Protein AF-A0A842KRQ5-F1 (afdb_monomer_lite)

Sequence (63 aa):
MSVESDVGLLIIIDNAINPLWRGRLLASIAKEIGLVTPFEIHIITVEEYENWYRKFIDVSIEV

Radius of gyration: 12.46 Å; chains: 1; bounding box: 27×24×27 Å

Foldseek 3Di:
DPPQLPEEAEAEDAPPPDPVVVVVVVVVVCVVPPPDHSYDYDYYYPCCVVVPVVVVDPDDDDD

Secondary structure (DSSP, 8-state):
-----SEEEEEE-TTTT-HHHHHHHHHHHHHHH-S--SEEEEEE-HHHHHHTGGGG-SS----

Structure (mmCIF, N/CA/C/O backbone):
data_AF-A0A842KRQ5-F1
#
_entry.id   AF-A0A842KRQ5-F1
#
loop_
_atom_site.group_PDB
_atom_site.id
_atom_site.type_symbol
_atom_site.label_atom_id
_atom_site.label_alt_id
_atom_site.label_comp_id
_atom_site.label_asym_id
_atom_site.label_entity_id
_atom_site.label_seq_id
_atom_site.pdbx_PDB_ins_code
_atom_site.Cartn_x
_atom_site.Cartn_y
_atom_site.Cartn_z
_atom_site.occupancy
_atom_site.B_iso_or_equiv
_atom_site.auth_seq_id
_atom_site.auth_comp_id
_atom_site.auth_asym_id
_atom_site.auth_atom_id
_atom_site.pdbx_PDB_model_num
ATOM 1 N N . MET A 1 1 ? 7.569 14.852 -13.865 1.00 38.16 1 MET A N 1
ATOM 2 C CA . MET A 1 1 ? 6.224 14.371 -14.230 1.00 38.16 1 MET A CA 1
ATOM 3 C C . MET A 1 1 ? 5.882 13.275 -13.247 1.00 38.16 1 MET A C 1
ATOM 5 O O . MET A 1 1 ? 6.517 12.231 -13.317 1.00 38.16 1 MET A O 1
ATOM 9 N N . SER A 1 2 ? 4.992 13.519 -12.282 1.00 44.72 2 SER A N 1
ATOM 10 C CA . SER A 1 2 ? 4.310 12.385 -11.659 1.00 44.72 2 SER A CA 1
ATOM 11 C C . SER A 1 2 ? 3.444 11.780 -12.754 1.00 44.72 2 SER A C 1
ATOM 13 O O . SER A 1 2 ? 2.685 12.498 -13.402 1.00 44.72 2 SER A O 1
ATOM 15 N N . VAL A 1 3 ? 3.634 10.495 -13.031 1.00 53.34 3 VAL A N 1
ATOM 16 C CA . VAL A 1 3 ? 2.576 9.711 -13.661 1.00 53.34 3 VAL A CA 1
ATOM 17 C C . VAL A 1 3 ? 1.450 9.781 -12.638 1.00 53.34 3 VAL A C 1
ATOM 19 O O . VAL A 1 3 ? 1.638 9.308 -11.519 1.00 53.34 3 VAL A O 1
ATOM 22 N N . GLU A 1 4 ? 0.382 10.524 -12.926 1.00 55.62 4 GLU A N 1
ATOM 23 C CA . GLU A 1 4 ? -0.814 10.441 -12.091 1.00 55.62 4 GLU A CA 1
ATOM 24 C C . GLU A 1 4 ? -1.218 8.968 -12.130 1.00 55.62 4 GLU A C 1
ATOM 26 O O . GLU A 1 4 ? -1.430 8.411 -13.204 1.00 55.62 4 GLU A O 1
ATOM 31 N N . SER A 1 5 ? -1.138 8.285 -10.988 1.00 59.53 5 SER A N 1
ATOM 32 C CA . SER A 1 5 ? -1.628 6.919 -10.921 1.00 59.53 5 SER A CA 1
ATOM 33 C C . SER A 1 5 ? -3.132 6.986 -11.112 1.00 59.53 5 SER A C 1
ATOM 35 O O . SER A 1 5 ? -3.838 7.615 -10.326 1.00 59.53 5 SER A O 1
ATOM 37 N N . ASP A 1 6 ? -3.602 6.352 -12.178 1.00 76.25 6 ASP A N 1
ATOM 38 C CA . ASP A 1 6 ? -5.016 6.345 -12.526 1.00 76.25 6 ASP A CA 1
ATOM 39 C C . ASP A 1 6 ? -5.831 5.448 -11.571 1.00 76.25 6 ASP A C 1
ATOM 41 O O . ASP A 1 6 ? -7.044 5.618 -11.447 1.00 76.25 6 ASP A O 1
ATOM 45 N N . VAL A 1 7 ? -5.191 4.471 -10.904 1.00 90.19 7 VAL A N 1
ATOM 46 C CA . VAL A 1 7 ? -5.869 3.438 -10.101 1.00 90.19 7 VAL A CA 1
ATOM 47 C C . VAL A 1 7 ? -5.103 3.111 -8.811 1.00 90.19 7 VAL A C 1
ATOM 49 O O . VAL A 1 7 ? -4.009 2.553 -8.850 1.00 90.19 7 VAL A O 1
ATOM 52 N N . GLY A 1 8 ? -5.710 3.352 -7.647 1.00 92.19 8 GLY A N 1
ATOM 53 C CA . GLY A 1 8 ? -5.190 2.863 -6.364 1.00 92.19 8 GLY A CA 1
ATOM 54 C C . GLY A 1 8 ? -5.440 1.360 -6.176 1.00 92.19 8 GLY A C 1
ATOM 55 O O . GLY A 1 8 ? -6.568 0.898 -6.340 1.00 92.19 8 GLY A O 1
ATOM 56 N N . LEU A 1 9 ? -4.409 0.593 -5.806 1.00 94.50 9 LEU A N 1
ATOM 57 C CA . LEU A 1 9 ? -4.496 -0.842 -5.512 1.00 94.50 9 LEU A CA 1
ATOM 58 C C . LEU A 1 9 ? -4.114 -1.112 -4.053 1.00 94.50 9 LEU A C 1
ATOM 60 O O . LEU A 1 9 ? -2.955 -0.975 -3.665 1.00 94.50 9 LEU A O 1
ATOM 64 N N . LEU A 1 10 ? -5.083 -1.552 -3.255 1.00 96.31 10 LEU A N 1
ATOM 65 C CA . LEU A 1 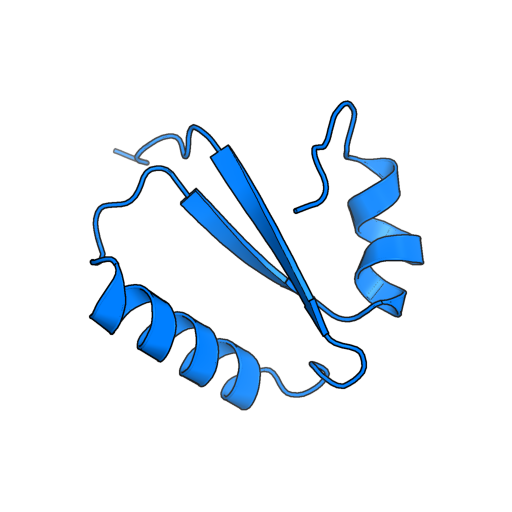10 ? -4.880 -1.929 -1.856 1.00 96.31 10 LEU A CA 1
ATOM 66 C C . LEU A 1 10 ? -4.734 -3.447 -1.737 1.00 96.31 10 LEU A C 1
ATOM 68 O O . LEU A 1 10 ? -5.638 -4.193 -2.097 1.00 96.31 10 LEU A O 1
ATOM 72 N N . ILE A 1 11 ? -3.601 -3.899 -1.206 1.00 96.62 11 ILE A N 1
ATOM 73 C CA . ILE A 1 11 ? -3.323 -5.305 -0.901 1.00 96.62 11 ILE A CA 1
ATOM 74 C C . ILE A 1 11 ? -3.352 -5.461 0.621 1.00 96.62 11 ILE A C 1
ATOM 76 O O . ILE A 1 11 ? -2.426 -5.030 1.313 1.00 96.62 11 ILE A O 1
ATOM 80 N N . ILE A 1 12 ? -4.424 -6.063 1.139 1.00 96.75 12 ILE A N 1
ATOM 81 C CA . ILE A 1 12 ? -4.672 -6.202 2.579 1.00 96.75 12 ILE A CA 1
ATOM 82 C C . ILE A 1 12 ? -4.196 -7.579 3.049 1.00 96.75 12 ILE A C 1
ATOM 84 O O . ILE A 1 12 ? -4.647 -8.606 2.548 1.00 96.75 12 ILE A O 1
ATOM 88 N N . ILE A 1 13 ? -3.264 -7.609 4.002 1.00 95.69 13 ILE A N 1
ATOM 89 C CA . ILE A 1 13 ? -2.679 -8.841 4.545 1.00 95.69 13 ILE A CA 1
ATOM 90 C C . ILE A 1 13 ? -2.533 -8.695 6.063 1.00 95.69 13 ILE A C 1
ATOM 92 O O . ILE A 1 13 ? -1.787 -7.830 6.522 1.00 95.69 13 ILE A O 1
ATOM 96 N N . ASP A 1 14 ? -3.176 -9.574 6.840 1.00 90.38 14 ASP A N 1
ATOM 97 C CA . ASP A 1 14 ? -3.240 -9.529 8.316 1.00 90.38 14 ASP A CA 1
ATOM 98 C C . ASP A 1 14 ? -1.912 -9.161 8.992 1.00 90.38 14 ASP A C 1
ATOM 100 O O . ASP A 1 14 ? -1.850 -8.260 9.825 1.00 90.38 14 ASP A O 1
ATOM 104 N N . ASN A 1 15 ? -0.825 -9.826 8.594 1.00 87.88 15 ASN A N 1
ATOM 105 C CA . ASN A 1 15 ? 0.484 -9.718 9.240 1.00 87.88 15 ASN A CA 1
ATOM 106 C C . ASN A 1 15 ? 1.507 -8.904 8.440 1.00 87.88 15 ASN A C 1
ATOM 108 O O . ASN A 1 15 ? 2.715 -9.075 8.618 1.00 87.88 15 ASN A O 1
ATOM 112 N N . ALA A 1 16 ? 1.065 -7.985 7.582 1.00 92.00 16 ALA A N 1
ATOM 113 C CA . ALA A 1 16 ? 1.961 -7.084 6.864 1.00 92.00 16 ALA A CA 1
ATOM 114 C C . ALA A 1 16 ? 2.658 -6.052 7.776 1.00 92.00 16 ALA A C 1
ATOM 116 O O . ALA A 1 16 ? 2.970 -4.973 7.322 1.00 92.00 16 ALA A O 1
ATOM 117 N N . ILE A 1 17 ? 2.942 -6.298 9.052 1.00 92.06 17 ILE A N 1
ATOM 118 C CA . ILE A 1 17 ? 3.488 -5.279 9.973 1.00 92.06 17 ILE A CA 1
ATOM 119 C C . ILE A 1 17 ? 4.944 -4.869 9.684 1.00 92.06 17 ILE A C 1
ATOM 121 O O . ILE A 1 17 ? 5.399 -3.832 10.155 1.00 92.06 17 ILE A O 1
ATOM 125 N N . ASN A 1 18 ? 5.704 -5.678 8.938 1.00 95.69 18 ASN A N 1
ATOM 126 C CA . ASN A 1 18 ? 7.132 -5.449 8.711 1.00 95.69 18 ASN A CA 1
ATOM 127 C C . ASN A 1 18 ? 7.383 -4.624 7.425 1.00 95.69 18 ASN A C 1
ATOM 129 O O . ASN A 1 18 ? 7.135 -5.132 6.326 1.00 95.69 18 ASN A O 1
ATOM 133 N N . PRO A 1 19 ? 7.961 -3.407 7.512 1.00 93.94 19 PRO A N 1
ATOM 134 C CA . PRO A 1 19 ? 8.185 -2.555 6.340 1.00 93.94 19 PRO A CA 1
ATOM 135 C C . PRO A 1 19 ? 9.161 -3.139 5.308 1.00 93.94 19 PRO A C 1
ATOM 137 O O . PRO A 1 19 ? 8.956 -2.982 4.106 1.00 93.94 19 PRO A O 1
ATOM 140 N N . LEU A 1 20 ? 10.208 -3.850 5.747 1.00 96.69 20 LEU A N 1
ATOM 141 C CA . LEU A 1 20 ? 11.156 -4.500 4.833 1.00 96.69 20 LEU A CA 1
ATOM 142 C C . LEU A 1 20 ? 10.483 -5.627 4.053 1.00 96.69 20 LEU A C 1
ATOM 144 O O . LEU A 1 20 ? 10.763 -5.819 2.871 1.00 96.69 20 LEU A O 1
ATOM 148 N N . TRP A 1 21 ? 9.592 -6.370 4.707 1.00 95.75 21 TRP A N 1
ATOM 149 C CA . TRP A 1 21 ? 8.806 -7.400 4.045 1.00 95.75 21 TRP A CA 1
ATOM 150 C C . TRP A 1 21 ? 7.849 -6.792 3.009 1.00 95.75 21 TRP A C 1
ATOM 152 O O . TRP A 1 21 ? 7.848 -7.254 1.868 1.00 95.75 21 TRP A O 1
ATOM 162 N N . ARG A 1 22 ? 7.139 -5.699 3.345 1.00 97.06 22 ARG A N 1
ATOM 163 C CA . ARG A 1 22 ? 6.299 -4.953 2.383 1.00 97.06 22 ARG A CA 1
ATOM 164 C C . ARG A 1 22 ? 7.105 -4.495 1.170 1.00 97.06 22 ARG A C 1
ATOM 166 O O . ARG A 1 22 ? 6.693 -4.725 0.040 1.00 97.06 22 ARG A O 1
ATOM 173 N N . GLY A 1 23 ? 8.281 -3.907 1.398 1.00 96.38 23 GLY A N 1
ATOM 174 C CA . GLY A 1 23 ? 9.162 -3.447 0.323 1.00 96.38 23 GLY A CA 1
ATOM 175 C C . GLY A 1 23 ? 9.629 -4.579 -0.596 1.00 96.38 23 GLY A C 1
ATOM 176 O O . GLY A 1 23 ? 9.656 -4.412 -1.813 1.00 96.38 23 GLY A O 1
ATOM 177 N N . ARG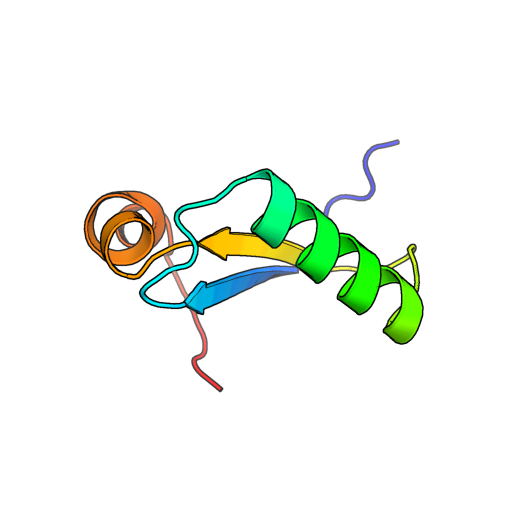 A 1 24 ? 9.944 -5.759 -0.044 1.00 97.19 24 ARG A N 1
ATOM 178 C CA . ARG A 1 24 ? 10.296 -6.945 -0.847 1.00 97.19 24 ARG A CA 1
ATOM 179 C C . ARG A 1 24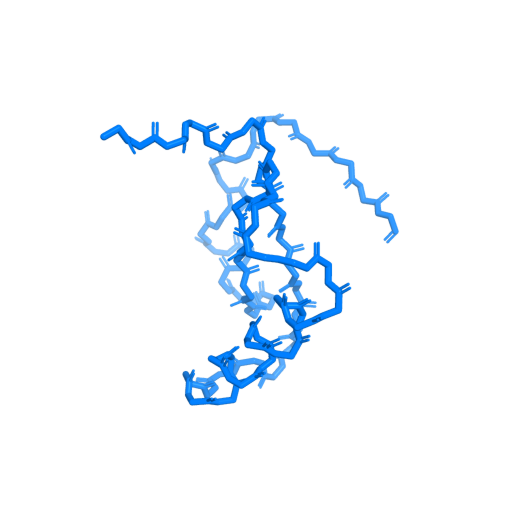 ? 9.119 -7.462 -1.667 1.00 97.19 24 ARG A C 1
ATOM 181 O O . ARG A 1 24 ? 9.322 -7.843 -2.820 1.00 97.19 24 ARG A O 1
ATOM 188 N N . LEU A 1 25 ? 7.916 -7.477 -1.096 1.00 96.62 25 LEU A N 1
ATOM 189 C CA . LEU A 1 25 ? 6.711 -7.867 -1.822 1.00 96.62 25 LEU A CA 1
ATOM 190 C C . LEU A 1 25 ? 6.426 -6.881 -2.961 1.00 96.62 25 LEU A C 1
ATOM 192 O O . LEU A 1 25 ? 6.263 -7.312 -4.097 1.00 96.62 25 LEU A O 1
ATOM 196 N N . LEU A 1 26 ? 6.490 -5.573 -2.696 1.00 95.69 26 LEU A N 1
ATOM 197 C CA . LEU A 1 26 ? 6.317 -4.538 -3.716 1.00 95.69 26 LEU A CA 1
ATOM 198 C C . LEU A 1 26 ? 7.346 -4.668 -4.850 1.00 95.69 26 LEU A C 1
ATOM 200 O O . LEU A 1 26 ? 6.980 -4.626 -6.020 1.00 95.69 26 LEU A O 1
ATOM 204 N N . ALA A 1 27 ? 8.621 -4.896 -4.519 1.00 96.19 27 ALA A N 1
ATOM 205 C CA . ALA A 1 27 ? 9.667 -5.126 -5.515 1.00 96.19 27 ALA A CA 1
ATOM 206 C C . ALA A 1 27 ? 9.424 -6.398 -6.344 1.00 96.19 27 ALA A C 1
ATOM 208 O O . ALA A 1 27 ? 9.716 -6.423 -7.538 1.00 96.19 27 ALA A O 1
ATOM 209 N N . SER A 1 28 ? 8.880 -7.448 -5.722 1.00 97.44 28 SER A N 1
ATOM 210 C CA . SER A 1 28 ? 8.534 -8.692 -6.416 1.00 97.44 28 SER A CA 1
ATOM 211 C C . SER A 1 28 ? 7.365 -8.477 -7.375 1.00 97.44 28 SER A C 1
ATOM 213 O O . SER A 1 28 ? 7.451 -8.891 -8.523 1.00 97.44 28 SER A O 1
ATOM 215 N N . ILE A 1 29 ? 6.322 -7.757 -6.950 1.00 96.00 29 ILE A N 1
ATOM 216 C CA . ILE A 1 29 ? 5.197 -7.379 -7.814 1.00 96.00 29 ILE A CA 1
ATOM 217 C C . ILE A 1 29 ? 5.702 -6.560 -9.004 1.00 96.00 29 ILE A C 1
ATOM 219 O O . ILE A 1 29 ? 5.449 -6.923 -10.147 1.00 96.00 29 ILE A O 1
ATOM 223 N N . ALA A 1 30 ? 6.488 -5.511 -8.750 1.00 94.00 30 ALA A N 1
ATOM 224 C CA . ALA A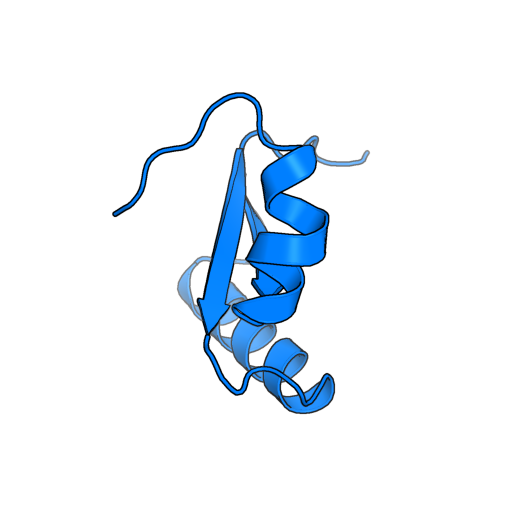 1 30 ? 7.041 -4.647 -9.790 1.00 94.00 30 ALA A CA 1
ATOM 225 C C . ALA A 1 30 ? 7.935 -5.396 -10.797 1.00 94.00 30 ALA A C 1
ATOM 227 O O . ALA A 1 30 ? 8.018 -5.012 -11.962 1.00 94.00 30 ALA A O 1
ATOM 228 N N . LYS A 1 31 ? 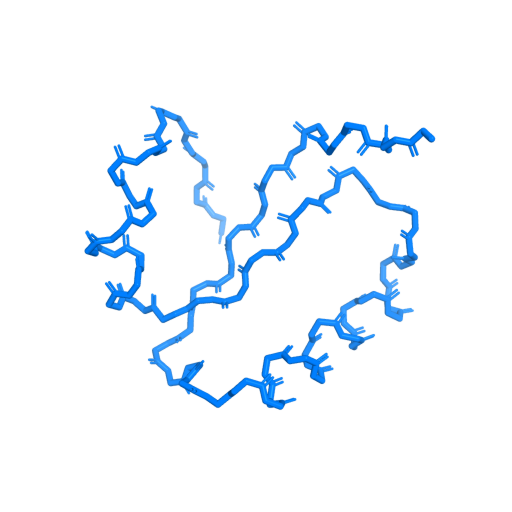8.596 -6.479 -10.370 1.00 97.06 31 LYS A N 1
ATOM 229 C CA . LYS A 1 31 ? 9.362 -7.352 -11.266 1.00 97.06 31 LYS A CA 1
ATOM 230 C C . LYS A 1 31 ? 8.459 -8.126 -12.235 1.00 97.06 31 LYS A C 1
ATOM 232 O O . LYS A 1 31 ? 8.870 -8.341 -13.370 1.00 97.06 31 LYS A O 1
ATOM 237 N N . GLU A 1 32 ? 7.266 -8.522 -11.799 1.00 96.94 32 GLU A N 1
ATOM 238 C CA . GLU A 1 32 ? 6.314 -9.294 -12.608 1.00 96.94 32 GLU A CA 1
ATOM 239 C C . GLU A 1 32 ? 5.468 -8.406 -13.530 1.00 96.94 32 GLU A C 1
ATOM 241 O O . GLU A 1 32 ? 5.290 -8.729 -14.702 1.00 96.94 32 GLU A O 1
ATOM 246 N N . ILE A 1 33 ? 4.965 -7.272 -13.031 1.00 93.50 33 ILE A N 1
ATOM 247 C CA . ILE A 1 33 ? 4.051 -6.397 -13.792 1.00 93.50 33 ILE A CA 1
ATOM 248 C C . ILE A 1 33 ? 4.751 -5.207 -14.467 1.00 93.50 33 ILE A C 1
ATOM 250 O O . ILE A 1 33 ? 4.130 -4.473 -15.233 1.00 93.50 33 ILE A O 1
ATOM 254 N N . GLY A 1 34 ? 6.045 -5.020 -14.200 1.00 91.38 34 GLY A N 1
ATOM 255 C CA . GLY A 1 34 ? 6.834 -3.887 -14.672 1.00 91.38 34 GLY A CA 1
ATOM 256 C C . GLY A 1 34 ? 6.767 -2.665 -13.749 1.00 91.38 34 GLY A C 1
ATOM 257 O O . GLY A 1 34 ? 5.951 -2.572 -12.838 1.00 91.38 34 GLY A O 1
ATOM 258 N N . LEU A 1 35 ? 7.669 -1.706 -13.990 1.00 86.69 35 LEU A N 1
ATOM 259 C CA . LEU A 1 35 ? 7.751 -0.448 -13.229 1.00 86.69 35 LEU A CA 1
ATOM 260 C C . LEU A 1 35 ? 6.799 0.635 -13.750 1.00 86.69 35 LEU A C 1
ATOM 262 O O . LEU A 1 35 ? 6.512 1.596 -13.043 1.00 86.69 35 LEU A O 1
ATOM 266 N N . VAL A 1 36 ? 6.349 0.504 -14.999 1.00 88.69 36 VAL A N 1
ATOM 267 C CA . VAL A 1 36 ? 5.426 1.447 -15.634 1.00 88.69 36 VAL A CA 1
ATOM 268 C C . VAL A 1 36 ? 4.041 0.828 -15.575 1.00 88.69 36 VAL A C 1
ATOM 270 O O . VAL A 1 36 ? 3.669 0.034 -16.434 1.00 88.69 36 VAL A O 1
ATOM 273 N N . THR A 1 37 ? 3.306 1.163 -14.522 1.00 89.00 37 THR A N 1
ATOM 274 C CA . THR A 1 37 ? 1.946 0.672 -14.289 1.00 89.00 37 THR A CA 1
ATOM 275 C C . THR A 1 37 ? 1.038 1.854 -13.956 1.00 89.00 37 THR A C 1
ATOM 277 O O . THR A 1 37 ? 1.535 2.845 -13.416 1.00 89.00 37 THR A O 1
ATOM 280 N N . PRO A 1 38 ? -0.275 1.766 -14.231 1.00 90.25 38 PRO A N 1
ATOM 281 C CA . PRO A 1 38 ? -1.229 2.771 -13.767 1.00 90.25 38 PRO A CA 1
ATOM 282 C C . PRO A 1 38 ? -1.511 2.658 -12.258 1.00 90.25 38 PRO A C 1
ATOM 284 O O . PRO A 1 38 ? -2.209 3.509 -11.708 1.00 90.25 38 PRO A O 1
ATOM 287 N N . PHE A 1 39 ? -1.001 1.612 -11.592 1.00 91.88 39 PHE A N 1
ATOM 288 C CA . PHE A 1 39 ? -1.348 1.274 -10.218 1.00 91.88 39 PHE A CA 1
ATOM 289 C C . PHE A 1 39 ? -0.470 1.976 -9.183 1.00 91.88 39 PHE A C 1
ATOM 291 O O . PHE A 1 39 ? 0.758 1.873 -9.214 1.00 91.88 39 PHE A O 1
ATOM 298 N N . GLU A 1 40 ? -1.114 2.581 -8.190 1.00 92.50 40 GLU A N 1
ATOM 299 C CA . GLU A 1 40 ? -0.488 2.988 -6.936 1.00 92.50 40 GLU A CA 1
ATOM 300 C C . GLU A 1 40 ? -0.748 1.905 -5.891 1.00 92.50 40 GLU A C 1
ATOM 302 O O . GLU A 1 40 ? -1.852 1.770 -5.361 1.00 92.50 40 GLU A O 1
ATOM 307 N N . ILE A 1 41 ? 0.271 1.085 -5.636 1.00 93.56 41 ILE A N 1
ATOM 308 C CA . ILE A 1 41 ? 0.137 -0.111 -4.805 1.00 93.56 41 ILE A CA 1
ATOM 309 C C . ILE A 1 41 ? 0.439 0.215 -3.344 1.00 93.56 41 ILE A C 1
ATOM 311 O O . ILE A 1 41 ? 1.557 0.601 -2.998 1.00 93.56 41 ILE A O 1
ATOM 315 N N . HIS A 1 42 ? -0.529 -0.067 -2.477 1.00 94.75 42 HIS A N 1
ATOM 316 C CA . HIS A 1 42 ? -0.413 0.020 -1.026 1.00 94.75 42 HIS A CA 1
ATOM 317 C C . HIS A 1 42 ? -0.574 -1.369 -0.409 1.00 94.75 42 HIS A C 1
ATOM 319 O O . HIS A 1 42 ? -1.615 -2.003 -0.556 1.00 94.75 42 HIS A O 1
ATOM 325 N N . ILE A 1 43 ? 0.452 -1.852 0.297 1.00 97.12 43 ILE A N 1
ATOM 326 C CA . ILE A 1 43 ? 0.396 -3.114 1.055 1.00 97.12 43 ILE A CA 1
ATOM 327 C C . ILE A 1 43 ? 0.171 -2.768 2.525 1.00 97.12 43 ILE A C 1
ATOM 329 O O . ILE A 1 43 ? 1.031 -2.130 3.142 1.00 97.12 43 ILE A O 1
ATOM 333 N N . ILE A 1 44 ? -0.965 -3.186 3.078 1.00 96.81 44 ILE A N 1
ATOM 334 C CA . ILE A 1 44 ? -1.438 -2.753 4.398 1.00 96.81 44 ILE A CA 1
ATOM 335 C C . ILE A 1 44 ? -1.996 -3.916 5.221 1.00 96.81 44 ILE A C 1
ATOM 337 O O . ILE A 1 44 ? -2.313 -4.978 4.687 1.00 96.81 44 ILE A O 1
ATOM 341 N N . THR A 1 45 ? -2.106 -3.734 6.534 1.00 97.56 45 THR A N 1
ATOM 342 C CA . THR A 1 45 ? -2.815 -4.665 7.420 1.00 97.56 45 THR A CA 1
ATOM 343 C C . THR A 1 45 ? -4.321 -4.423 7.391 1.00 97.56 45 THR A C 1
ATOM 345 O O . THR A 1 45 ? -4.791 -3.357 6.987 1.00 97.56 45 THR A O 1
ATOM 348 N N . VAL A 1 46 ? -5.091 -5.398 7.881 1.00 96.69 46 VAL A N 1
ATOM 349 C CA . VAL A 1 46 ? -6.538 -5.229 8.106 1.00 96.69 46 VAL A CA 1
ATOM 350 C C . VAL A 1 46 ? -6.816 -4.059 9.051 1.00 96.69 46 VAL A C 1
ATOM 352 O O . VAL A 1 46 ? -7.735 -3.282 8.819 1.00 96.69 46 VAL A O 1
ATOM 355 N N . GLU A 1 47 ? -5.990 -3.879 10.083 1.00 96.50 47 GLU A N 1
ATOM 356 C CA . GLU A 1 47 ? -6.134 -2.765 11.022 1.00 96.50 47 GLU A CA 1
ATOM 357 C C . GLU A 1 47 ? -5.935 -1.404 10.337 1.00 96.50 47 GLU A C 1
ATOM 359 O O . GLU A 1 47 ? -6.740 -0.495 10.530 1.00 96.50 47 GLU A O 1
ATOM 364 N N . GLU A 1 48 ? -4.894 -1.258 9.512 1.00 97.06 48 GLU A N 1
ATOM 365 C CA . GLU A 1 48 ? -4.651 -0.036 8.735 1.00 97.06 48 GLU A CA 1
ATOM 366 C C . GLU A 1 48 ? -5.792 0.231 7.746 1.00 97.06 48 GLU A C 1
ATOM 368 O O . GLU A 1 48 ? -6.187 1.384 7.554 1.00 97.06 48 GLU A O 1
ATOM 373 N N . TYR A 1 49 ? -6.355 -0.819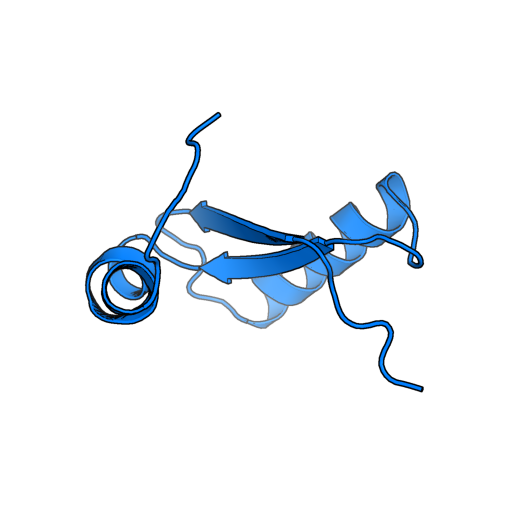 7.144 1.00 96.50 49 TYR A N 1
ATOM 374 C CA . TYR A 1 49 ? -7.510 -0.685 6.264 1.00 96.50 49 TYR A CA 1
ATOM 375 C C . TYR A 1 49 ? -8.727 -0.138 7.016 1.00 96.50 49 TYR A C 1
ATOM 377 O O . TYR A 1 49 ? -9.224 0.937 6.675 1.00 96.50 49 TYR A O 1
ATOM 385 N N . GLU A 1 50 ? -9.168 -0.833 8.066 1.00 96.75 50 GLU A N 1
ATOM 386 C CA . GLU A 1 50 ? -10.380 -0.487 8.815 1.00 96.75 50 GLU A CA 1
ATOM 387 C C . GLU A 1 50 ? -10.264 0.870 9.521 1.00 96.75 50 GLU A C 1
ATOM 389 O O . GLU A 1 50 ? -11.202 1.672 9.525 1.00 96.75 50 GLU A O 1
ATOM 394 N N . ASN A 1 51 ? -9.096 1.170 10.099 1.00 97.12 51 ASN A N 1
ATOM 395 C CA . ASN A 1 51 ? -8.914 2.364 10.921 1.00 97.12 51 ASN A CA 1
ATOM 396 C C . ASN A 1 51 ? -8.460 3.596 10.135 1.00 97.12 51 ASN A C 1
ATOM 398 O O . ASN A 1 51 ? -8.607 4.714 10.647 1.00 97.12 51 ASN A O 1
ATOM 402 N N . TRP A 1 52 ? -7.937 3.428 8.918 1.00 95.44 52 TRP A N 1
ATOM 403 C CA . TRP A 1 52 ? -7.418 4.528 8.110 1.00 95.44 52 TRP A CA 1
ATOM 404 C C . TRP A 1 52 ? -7.998 4.537 6.700 1.00 95.44 52 TRP A C 1
ATOM 406 O O . TRP A 1 52 ? -8.859 5.367 6.413 1.00 95.44 52 TRP A O 1
ATOM 416 N N . TYR A 1 53 ? -7.571 3.617 5.833 1.00 95.25 53 TYR A N 1
ATOM 417 C CA . TYR A 1 53 ? -7.831 3.711 4.392 1.00 95.25 53 TYR A CA 1
ATOM 418 C C . TYR A 1 53 ? -9.317 3.701 4.048 1.00 95.25 53 TYR A C 1
ATOM 420 O O . TYR A 1 53 ? -9.757 4.527 3.253 1.00 95.25 53 TYR A O 1
ATOM 428 N N . ARG A 1 54 ? -10.110 2.843 4.696 1.00 95.81 54 ARG A N 1
ATOM 429 C CA . ARG A 1 54 ? -11.552 2.713 4.448 1.00 95.81 54 ARG A CA 1
ATOM 430 C C . ARG A 1 54 ? -12.311 4.038 4.564 1.00 95.81 54 ARG A C 1
ATOM 432 O O . ARG A 1 54 ? -13.320 4.220 3.896 1.00 95.81 54 ARG A O 1
ATOM 439 N N . LYS A 1 55 ? -11.826 4.979 5.379 1.00 96.56 55 LYS A N 1
ATOM 440 C CA . LYS A 1 55 ? -12.462 6.290 5.597 1.00 96.56 55 LYS A CA 1
ATOM 441 C C . LYS A 1 55 ? -12.291 7.255 4.422 1.00 96.56 55 LYS A C 1
ATOM 443 O O . LYS A 1 55 ? -13.002 8.251 4.368 1.00 96.56 55 LYS A O 1
ATOM 448 N N . PHE A 1 56 ? -11.339 6.980 3.533 1.00 93.56 56 PHE A N 1
ATOM 449 C CA . PHE A 1 56 ? -10.974 7.834 2.401 1.00 93.56 56 PHE A CA 1
ATOM 450 C C . PHE A 1 56 ? -11.296 7.191 1.044 1.00 93.56 56 PHE A C 1
ATOM 452 O O . PHE A 1 56 ? -10.951 7.749 0.008 1.00 93.56 56 PHE A O 1
ATOM 459 N N . ILE A 1 57 ? -11.920 6.010 1.042 1.00 94.00 57 ILE A N 1
ATOM 460 C CA . ILE A 1 57 ? -12.308 5.294 -0.173 1.00 94.00 57 ILE A CA 1
ATOM 461 C C . ILE A 1 57 ? -13.783 5.578 -0.443 1.00 94.00 57 ILE A C 1
ATOM 463 O O . ILE A 1 57 ? -14.651 5.086 0.275 1.00 94.00 57 ILE A O 1
ATOM 467 N N . ASP A 1 58 ? -14.060 6.345 -1.496 1.00 94.81 58 ASP A N 1
ATOM 468 C CA . ASP A 1 58 ? -15.434 6.638 -1.919 1.00 94.81 58 ASP A CA 1
ATOM 469 C C . ASP A 1 58 ? -16.069 5.462 -2.680 1.00 94.81 58 ASP A C 1
ATOM 471 O O . ASP A 1 58 ? -17.249 5.159 -2.503 1.00 94.81 58 ASP A O 1
ATOM 475 N N . VAL A 1 59 ? -15.289 4.785 -3.532 1.00 93.69 59 VAL A N 1
ATOM 476 C CA . VAL A 1 59 ? -15.723 3.638 -4.344 1.00 93.69 59 VAL A CA 1
ATOM 477 C C . VAL A 1 59 ? -14.582 2.627 -4.440 1.00 93.69 59 VAL A C 1
ATOM 479 O O . VAL A 1 59 ? -13.445 2.996 -4.726 1.00 93.69 59 VAL A O 1
ATOM 482 N N . SER A 1 60 ? -14.887 1.344 -4.248 1.00 94.00 60 SER A N 1
ATOM 483 C CA . SER A 1 60 ? -13.943 0.241 -4.450 1.00 94.00 60 SER A CA 1
ATOM 484 C C . SER A 1 60 ? -14.620 -0.980 -5.063 1.00 94.00 60 SER A C 1
ATOM 486 O O . SER A 1 60 ? -15.832 -1.162 -4.954 1.00 94.00 60 SER A O 1
ATOM 488 N N . ILE A 1 61 ? -13.810 -1.832 -5.688 1.00 96.00 61 ILE A N 1
ATOM 489 C CA . ILE A 1 61 ? -14.192 -3.169 -6.144 1.00 96.00 61 ILE A CA 1
ATOM 490 C C . ILE A 1 61 ? -13.271 -4.156 -5.429 1.00 96.00 61 ILE A C 1
ATOM 492 O O . ILE A 1 61 ? -12.054 -3.982 -5.450 1.00 96.00 61 ILE A O 1
ATOM 496 N N . GLU A 1 62 ? -13.857 -5.162 -4.787 1.00 94.44 62 GLU A N 1
ATOM 497 C CA . GLU A 1 62 ? -13.133 -6.283 -4.183 1.00 94.44 62 GLU A CA 1
ATOM 498 C C . GLU A 1 62 ? -13.071 -7.439 -5.192 1.00 94.44 62 GLU A C 1
ATOM 500 O O . GLU A 1 62 ? -14.062 -7.703 -5.881 1.00 94.44 62 GLU A O 1
ATOM 505 N N . VAL A 1 63 ? -11.899 -8.072 -5.321 1.00 91.62 63 VAL A N 1
ATOM 506 C CA . VAL A 1 63 ? -11.591 -9.108 -6.326 1.00 91.62 63 VAL A CA 1
ATOM 507 C C . VAL A 1 63 ? -11.070 -10.363 -5.648 1.00 91.62 63 VAL A C 1
ATOM 509 O O . VAL A 1 63 ? -10.196 -10.218 -4.765 1.00 91.62 63 VAL A O 1
#

pLDDT: mean 90.7, std 12.54, range [38.16, 97.56]